Protein AF-A0A4P7JDX1-F1 (afdb_monomer)

Foldseek 3Di:
DFLQDWFDDPWKIWHQQDPVCLVVQLVQLQDQQQCVAPVGRDDNVCRVVVSVVSNVDDRAKHKIFIATPPPRDGFKIWIWHQDPVNQWIKIFMTGDPVCFPVCVRVRVVCRVVPVVCVVQDVDWDQPFPPPPDPVPDDDDPDDGRDRYMGITGRDDPDD

Sequence (159 aa):
MDFSKSLQTERLALSPVASRDLIFFVRLVGDARVRQFLGGPVPWLQRLRQFRTYRQGHPKIGIWVARTSGREDAVGLVVLSPHKDGEDYEISYQFRPKFWGKGLACEATARVVVPFVISFAPHYVFKGAAQIRDRSNPHRSTFPSFNRSLLVSVMPALQ

Structure (mmCIF, N/CA/C/O backbone):
data_AF-A0A4P7JDX1-F1
#
_entry.id   AF-A0A4P7JDX1-F1
#
loop_
_atom_site.group_PDB
_atom_site.id
_atom_site.type_symbol
_atom_site.label_atom_id
_atom_site.label_alt_id
_atom_site.label_comp_id
_atom_site.label_asym_id
_atom_site.label_entity_id
_atom_site.label_seq_id
_atom_site.pdbx_PDB_ins_code
_atom_site.Cartn_x
_atom_site.Cartn_y
_atom_site.Cartn_z
_atom_site.occupancy
_atom_site.B_iso_or_equiv
_atom_site.auth_seq_id
_atom_site.auth_comp_id
_atom_site.auth_asym_id
_atom_site.auth_atom_id
_atom_site.pdbx_PDB_model_num
ATOM 1 N N . MET A 1 1 ? 9.829 11.406 6.967 1.00 77.75 1 MET A N 1
ATOM 2 C CA . MET A 1 1 ? 8.924 10.278 7.297 1.00 77.75 1 MET A CA 1
ATOM 3 C C . MET A 1 1 ? 9.690 8.970 7.220 1.00 77.75 1 MET A C 1
ATOM 5 O O . MET A 1 1 ? 10.512 8.824 6.327 1.00 77.75 1 MET A O 1
ATOM 9 N N . ASP A 1 2 ? 9.421 8.034 8.128 1.00 87.19 2 ASP A N 1
ATOM 10 C CA . ASP A 1 2 ? 9.957 6.671 8.057 1.00 87.19 2 ASP A CA 1
ATOM 11 C C . ASP A 1 2 ? 8.934 5.750 7.370 1.00 87.19 2 ASP A C 1
ATOM 13 O O . ASP A 1 2 ? 7.860 5.487 7.917 1.00 87.19 2 ASP A O 1
ATOM 17 N N . PHE A 1 3 ? 9.255 5.291 6.158 1.00 90.00 3 PHE A N 1
ATOM 18 C CA . PHE A 1 3 ? 8.382 4.445 5.333 1.00 90.00 3 PHE A CA 1
ATOM 19 C C . PHE A 1 3 ? 8.244 3.003 5.843 1.00 90.00 3 PHE A C 1
ATOM 21 O O . PHE A 1 3 ? 7.356 2.278 5.393 1.00 90.00 3 PHE A O 1
ATOM 28 N N . SER A 1 4 ? 9.087 2.588 6.792 1.00 89.50 4 SER A N 1
ATOM 29 C CA . SER A 1 4 ? 9.037 1.261 7.413 1.00 89.50 4 SER A CA 1
ATOM 30 C C . SER A 1 4 ? 8.077 1.186 8.606 1.00 89.50 4 SER A C 1
ATOM 32 O O . SER A 1 4 ? 7.836 0.107 9.145 1.00 89.50 4 SER A O 1
ATOM 34 N N . LYS A 1 5 ? 7.484 2.314 9.022 1.00 92.69 5 LYS A N 1
ATOM 35 C CA . LYS A 1 5 ? 6.580 2.353 10.177 1.00 92.69 5 LYS A CA 1
ATOM 36 C C . LYS A 1 5 ? 5.146 1.988 9.818 1.00 92.69 5 LYS A C 1
ATOM 38 O O . LYS A 1 5 ? 4.619 2.360 8.769 1.00 92.69 5 LYS A O 1
ATOM 43 N N . SER A 1 6 ? 4.497 1.299 10.754 1.00 95.06 6 SER A N 1
ATOM 44 C CA . SER A 1 6 ? 3.052 1.081 10.729 1.00 95.06 6 SER A CA 1
ATOM 45 C C . SER A 1 6 ? 2.299 2.363 11.095 1.00 95.06 6 SER A C 1
ATOM 47 O O . SER A 1 6 ? 2.763 3.160 11.910 1.00 95.06 6 SER A O 1
ATOM 49 N N . LEU A 1 7 ? 1.116 2.541 10.514 1.00 95.38 7 LEU A N 1
ATOM 50 C CA . LEU A 1 7 ? 0.217 3.667 10.743 1.00 95.38 7 LEU A CA 1
ATOM 51 C C . LEU A 1 7 ? -1.152 3.138 11.176 1.00 95.38 7 LEU A C 1
ATOM 53 O O . LEU A 1 7 ? -1.573 2.062 10.758 1.00 95.38 7 LEU A O 1
ATOM 57 N N . GLN A 1 8 ? -1.852 3.907 12.000 1.00 95.81 8 GLN A N 1
ATOM 58 C CA . GLN A 1 8 ? -3.192 3.578 12.480 1.00 95.81 8 GLN A CA 1
ATOM 59 C C . GLN A 1 8 ? -4.161 4.698 12.112 1.00 95.81 8 GLN A C 1
ATOM 61 O O . GLN A 1 8 ? -3.782 5.877 12.092 1.00 95.81 8 GLN A O 1
ATOM 66 N N . THR A 1 9 ? -5.395 4.310 11.835 1.00 95.31 9 THR A N 1
ATOM 67 C CA . THR A 1 9 ? -6.561 5.180 11.687 1.00 95.31 9 THR A CA 1
ATOM 68 C C . THR A 1 9 ? -7.682 4.659 12.582 1.00 95.31 9 THR A C 1
ATOM 70 O O . THR A 1 9 ? -7.502 3.684 13.310 1.00 95.31 9 THR A O 1
ATOM 73 N N . GLU A 1 10 ? -8.850 5.291 12.524 1.00 94.69 10 GLU A N 1
ATOM 74 C CA . GLU A 1 10 ? -10.029 4.822 13.251 1.00 94.69 10 GLU A CA 1
ATOM 75 C C . GLU A 1 10 ? -10.401 3.380 12.867 1.00 94.69 10 GLU A C 1
ATOM 77 O O . GLU A 1 10 ? -10.665 2.546 13.733 1.00 94.69 10 GLU A O 1
ATOM 82 N N . ARG A 1 11 ? -10.382 3.052 11.566 1.00 95.56 11 ARG A N 1
ATOM 83 C CA . ARG A 1 11 ? -10.885 1.765 11.059 1.00 95.56 11 ARG A CA 1
ATOM 84 C C . ARG A 1 11 ? -9.804 0.851 10.490 1.00 95.56 11 ARG A C 1
ATOM 86 O O . ARG A 1 11 ? -10.114 -0.302 10.169 1.00 95.56 11 ARG A O 1
ATOM 93 N N . LEU A 1 12 ? -8.569 1.333 10.323 1.00 97.12 12 LEU A N 1
ATOM 94 C CA . LEU A 1 12 ? -7.501 0.605 9.641 1.00 97.12 12 LEU A CA 1
ATOM 95 C C . LEU A 1 12 ? -6.169 0.615 10.393 1.00 97.12 12 LEU A C 1
ATOM 97 O O . LEU A 1 12 ? -5.703 1.639 10.887 1.00 97.12 12 LEU A O 1
ATOM 101 N N . ALA A 1 13 ? -5.487 -0.523 10.310 1.00 96.81 13 ALA A N 1
ATOM 102 C CA . ALA A 1 13 ? -4.063 -0.658 10.572 1.00 96.81 13 ALA A CA 1
ATOM 103 C C . ALA A 1 13 ? -3.317 -0.810 9.238 1.00 96.81 13 ALA A C 1
ATOM 105 O O . ALA A 1 13 ? -3.553 -1.763 8.489 1.00 96.81 13 ALA A O 1
ATOM 106 N N . LEU A 1 14 ? -2.406 0.112 8.934 1.00 97.25 14 LEU A N 1
ATOM 107 C CA . LEU A 1 14 ? -1.514 0.057 7.780 1.00 97.25 14 LEU A CA 1
ATOM 108 C C . LEU A 1 14 ? -0.142 -0.418 8.256 1.00 97.25 14 LEU A C 1
ATOM 110 O O . LEU A 1 14 ? 0.464 0.202 9.122 1.00 97.25 14 LEU A O 1
ATOM 114 N N . SER A 1 15 ? 0.365 -1.509 7.696 1.00 96.50 15 SER A N 1
ATOM 115 C CA . SER A 1 15 ? 1.651 -2.095 8.106 1.00 96.50 15 SER A CA 1
ATOM 116 C C . SER A 1 15 ? 2.491 -2.458 6.886 1.00 96.50 15 SER A C 1
ATOM 118 O O . SER A 1 15 ? 1.900 -2.794 5.856 1.00 96.50 15 SER A O 1
ATOM 120 N N . PRO A 1 16 ? 3.833 -2.399 6.966 1.00 97.19 16 PRO A N 1
ATOM 121 C CA . PRO A 1 16 ? 4.697 -2.835 5.876 1.00 97.19 16 PRO A CA 1
ATOM 122 C C . PRO A 1 16 ? 4.363 -4.248 5.400 1.00 97.19 16 PRO A C 1
ATOM 124 O O . PRO A 1 16 ? 3.915 -5.095 6.179 1.00 97.19 16 PRO A O 1
ATOM 127 N N . VAL A 1 17 ? 4.599 -4.506 4.114 1.00 97.12 17 VAL A N 1
ATOM 128 C CA . VAL A 1 17 ? 4.381 -5.830 3.519 1.00 97.12 17 VAL A CA 1
ATOM 129 C C . VAL A 1 17 ? 5.247 -6.872 4.231 1.00 97.12 17 VAL A C 1
ATOM 131 O O . VAL A 1 17 ? 6.467 -6.742 4.297 1.00 97.12 17 VAL A O 1
ATOM 134 N N . ALA A 1 18 ? 4.626 -7.942 4.716 1.00 96.12 18 ALA A N 1
ATOM 135 C CA . ALA A 1 18 ? 5.283 -9.049 5.398 1.00 96.12 18 ALA A CA 1
ATOM 136 C C . ALA A 1 18 ? 5.028 -10.379 4.674 1.00 96.12 18 ALA A C 1
ATOM 138 O O . ALA A 1 18 ? 4.156 -10.492 3.817 1.00 96.12 18 ALA A O 1
ATOM 139 N N . SER A 1 19 ? 5.760 -11.439 5.037 1.00 97.00 19 SER A N 1
ATOM 140 C CA . SER A 1 19 ? 5.632 -12.765 4.400 1.00 97.00 19 SER A CA 1
ATOM 141 C C . SER A 1 19 ? 4.197 -13.317 4.416 1.00 97.00 19 SER A C 1
ATOM 143 O O . SER A 1 19 ? 3.775 -13.953 3.452 1.00 97.00 19 SER A O 1
ATOM 145 N N . ARG A 1 20 ? 3.425 -13.015 5.470 1.00 96.12 20 ARG A N 1
ATOM 146 C CA . ARG A 1 20 ? 2.009 -13.404 5.611 1.00 96.12 20 ARG A CA 1
ATOM 147 C C . ARG A 1 20 ? 1.084 -12.800 4.547 1.00 96.12 20 ARG A C 1
ATOM 149 O O . ARG A 1 20 ? -0.021 -13.292 4.346 1.00 96.12 20 ARG A O 1
ATOM 156 N N . ASP A 1 21 ? 1.528 -11.755 3.852 1.00 97.62 21 ASP A N 1
ATOM 157 C CA . ASP A 1 21 ? 0.724 -11.028 2.869 1.00 97.62 21 ASP A CA 1
ATOM 158 C C . ASP A 1 21 ? 0.743 -11.651 1.474 1.00 97.62 21 ASP A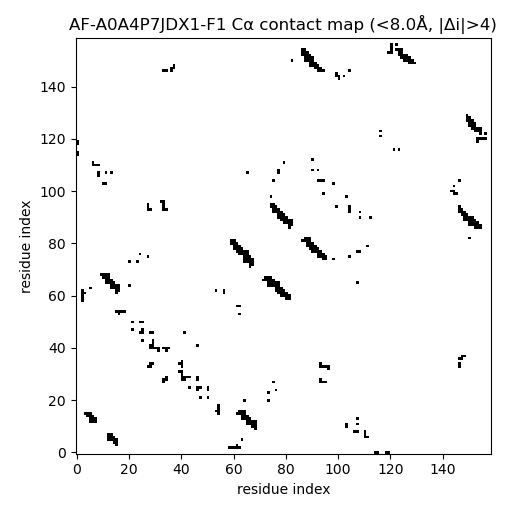 C 1
ATOM 160 O O . ASP A 1 21 ? 0.001 -11.198 0.605 1.00 97.62 21 ASP A O 1
ATOM 164 N N . LEU A 1 22 ? 1.547 -12.695 1.239 1.00 97.62 22 LEU A N 1
ATOM 165 C CA . LEU A 1 22 ? 1.763 -13.261 -0.096 1.00 97.62 22 LEU A CA 1
ATOM 166 C C . LEU A 1 22 ? 0.450 -13.614 -0.810 1.00 97.62 22 LEU A C 1
ATOM 168 O O . LEU A 1 22 ? 0.217 -13.189 -1.942 1.00 97.62 22 LEU A O 1
ATOM 172 N N . ILE A 1 23 ? -0.426 -14.370 -0.143 1.00 97.25 23 ILE A N 1
ATOM 173 C CA . ILE A 1 23 ? -1.689 -14.836 -0.735 1.00 97.25 23 ILE A CA 1
ATOM 174 C C . ILE A 1 23 ? -2.615 -13.652 -1.028 1.00 97.25 23 ILE A C 1
ATOM 176 O O . ILE A 1 23 ? -3.235 -13.590 -2.093 1.00 97.25 23 ILE A O 1
ATOM 180 N N . PHE A 1 24 ? -2.701 -12.702 -0.095 1.00 97.62 24 PHE A N 1
ATOM 181 C CA . PHE A 1 24 ? -3.484 -11.483 -0.269 1.00 97.62 24 PHE A CA 1
ATOM 182 C C . PHE A 1 24 ? -2.974 -10.669 -1.463 1.00 97.62 24 PHE A C 1
ATOM 184 O O . PHE A 1 24 ? -3.756 -10.330 -2.353 1.00 97.62 24 PHE A O 1
ATOM 191 N N . PHE A 1 25 ? -1.666 -10.424 -1.517 1.00 98.00 25 PHE A N 1
ATOM 192 C CA . PHE A 1 25 ? -1.015 -9.633 -2.551 1.00 98.00 25 PHE A CA 1
ATOM 193 C C . PHE A 1 25 ? -1.235 -10.233 -3.941 1.00 98.00 25 PHE A C 1
ATOM 195 O O . PHE A 1 25 ? -1.749 -9.553 -4.825 1.00 98.00 25 PHE A O 1
ATOM 202 N N . VAL A 1 26 ? -0.918 -11.521 -4.122 1.00 97.62 26 VAL A N 1
ATOM 203 C CA . VAL A 1 26 ? -1.036 -12.237 -5.407 1.00 97.62 26 VAL A CA 1
ATOM 204 C C . VAL A 1 26 ? -2.469 -12.214 -5.944 1.00 97.62 26 VAL A C 1
ATOM 206 O O . VAL A 1 26 ? -2.675 -12.132 -7.158 1.00 97.62 26 VAL A O 1
ATOM 209 N N . ARG A 1 27 ? -3.469 -12.281 -5.059 1.00 97.00 27 ARG A N 1
ATOM 210 C CA . ARG A 1 27 ? -4.880 -12.159 -5.446 1.00 97.00 27 ARG A CA 1
ATOM 211 C C . ARG A 1 27 ? -5.233 -10.723 -5.817 1.00 97.00 27 ARG A C 1
ATOM 213 O O . ARG A 1 27 ? -5.855 -10.510 -6.850 1.00 97.00 27 ARG A O 1
ATOM 220 N N . LEU A 1 28 ? -4.816 -9.752 -5.005 1.00 96.44 28 LEU A N 1
ATOM 221 C CA . LEU A 1 28 ? -5.140 -8.340 -5.198 1.00 96.44 28 LEU A CA 1
ATOM 222 C C . LEU A 1 28 ? -4.577 -7.798 -6.514 1.00 96.44 28 LEU A C 1
ATOM 224 O O . LEU A 1 28 ? -5.329 -7.256 -7.319 1.00 96.44 28 LEU A O 1
ATOM 228 N N . VAL A 1 29 ? -3.279 -7.994 -6.768 1.00 95.69 29 VAL A N 1
ATOM 229 C CA . VAL A 1 29 ? -2.642 -7.495 -7.999 1.00 95.69 29 VAL A CA 1
ATOM 230 C C . VAL A 1 29 ? -3.046 -8.297 -9.237 1.00 95.69 29 VAL A C 1
ATOM 232 O O . VAL A 1 29 ? -2.738 -7.913 -10.359 1.00 95.69 29 VAL A O 1
ATOM 235 N N . GLY A 1 30 ? -3.717 -9.430 -9.050 1.00 96.00 30 GLY A N 1
ATOM 236 C CA . GLY A 1 30 ? -4.225 -10.267 -10.124 1.00 96.00 30 GLY A CA 1
ATOM 237 C C . GLY A 1 30 ? -5.669 -10.008 -10.530 1.00 96.00 30 GLY A C 1
ATOM 238 O O . GLY A 1 30 ? -6.089 -10.534 -11.557 1.00 96.00 30 GLY A O 1
ATOM 239 N N . ASP A 1 31 ? -6.434 -9.262 -9.733 1.00 94.94 31 ASP A N 1
ATOM 240 C CA . ASP A 1 31 ? -7.856 -9.027 -9.987 1.00 94.94 31 ASP A CA 1
ATOM 241 C C . ASP A 1 31 ? -8.019 -7.904 -11.025 1.00 94.94 31 ASP A C 1
ATOM 243 O O . ASP A 1 31 ? -7.599 -6.761 -10.819 1.00 94.94 31 ASP A O 1
ATOM 247 N N . ALA A 1 32 ? -8.641 -8.237 -12.158 1.00 93.12 32 ALA A N 1
ATOM 248 C CA . ALA A 1 32 ? -8.855 -7.303 -13.259 1.00 93.12 32 ALA A CA 1
ATOM 249 C C . ALA A 1 32 ? -9.735 -6.107 -12.861 1.00 93.12 32 ALA A C 1
ATOM 251 O O . ALA A 1 32 ? -9.492 -4.997 -13.327 1.00 93.12 32 ALA A O 1
ATOM 252 N N . ARG A 1 33 ? -10.703 -6.288 -11.951 1.00 89.44 33 ARG A N 1
ATOM 253 C CA . ARG A 1 33 ? -11.555 -5.194 -11.451 1.00 89.44 33 ARG A CA 1
ATOM 254 C C . ARG A 1 33 ? -10.753 -4.249 -10.566 1.00 89.44 33 ARG A C 1
ATOM 256 O O . ARG A 1 33 ? -10.932 -3.036 -10.637 1.00 89.44 33 ARG A O 1
ATOM 263 N N . VAL A 1 34 ? -9.853 -4.799 -9.748 1.00 88.81 34 VAL A N 1
ATOM 264 C CA . VAL A 1 34 ? -8.943 -4.012 -8.902 1.00 88.81 34 VAL A CA 1
ATOM 265 C C . VAL A 1 34 ? -7.983 -3.209 -9.779 1.00 88.81 34 VAL A C 1
ATOM 267 O O . VAL A 1 34 ? -7.777 -2.024 -9.532 1.00 88.81 34 VAL A O 1
ATOM 270 N N . ARG A 1 35 ? -7.431 -3.800 -10.840 1.00 89.81 35 ARG A N 1
ATOM 271 C CA . ARG A 1 35 ? -6.401 -3.146 -11.662 1.00 89.81 35 ARG A CA 1
ATOM 272 C C . ARG A 1 35 ? -6.884 -2.520 -12.970 1.00 89.81 35 ARG A C 1
ATOM 274 O O . ARG A 1 35 ? -6.048 -2.118 -13.777 1.00 89.81 35 ARG A O 1
ATOM 281 N N . GLN A 1 36 ? -8.193 -2.360 -13.161 1.00 84.50 36 GLN A N 1
ATOM 282 C CA . GLN A 1 36 ? -8.762 -1.758 -14.376 1.00 84.50 36 GLN A CA 1
ATOM 283 C C . GLN A 1 36 ? -8.203 -0.350 -14.676 1.00 84.50 36 GLN A C 1
ATOM 285 O O . GLN A 1 36 ? -8.045 0.009 -15.836 1.00 84.50 36 GLN A O 1
ATOM 290 N N . PHE A 1 37 ? -7.825 0.413 -13.640 1.00 78.31 37 PHE A N 1
ATOM 291 C CA . PHE A 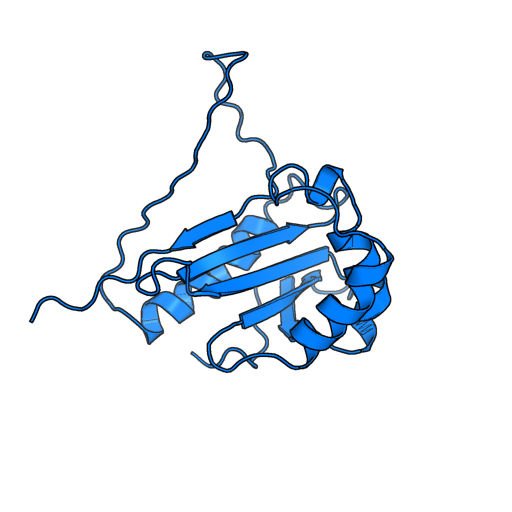1 37 ? -7.217 1.748 -13.762 1.00 78.31 37 PHE A CA 1
ATOM 292 C C . PHE A 1 37 ? -5.706 1.765 -13.470 1.00 78.31 37 PHE A C 1
ATOM 294 O O . PHE A 1 37 ? -5.116 2.833 -13.361 1.00 78.31 37 PHE A O 1
ATOM 301 N N . LEU A 1 38 ? -5.074 0.595 -13.318 1.00 81.88 38 LEU A N 1
ATOM 302 C CA . LEU A 1 38 ? -3.662 0.438 -12.932 1.00 81.88 38 LEU A CA 1
ATOM 303 C C . LEU A 1 38 ? -2.866 -0.349 -13.987 1.00 81.88 38 LEU A C 1
ATOM 305 O O . LEU A 1 38 ? -1.970 -1.129 -13.654 1.00 81.88 38 LEU A O 1
ATOM 309 N N . GLY A 1 39 ? -3.233 -0.194 -15.262 1.00 82.12 39 GLY A N 1
ATOM 310 C CA . GLY A 1 39 ? -2.588 -0.889 -16.381 1.00 82.12 39 GLY A CA 1
ATOM 311 C C . GLY A 1 39 ? -2.942 -2.376 -16.498 1.00 82.12 39 GLY A C 1
ATOM 312 O O . GLY A 1 39 ? -2.226 -3.115 -17.163 1.00 82.12 39 GLY A O 1
ATOM 313 N N . GLY A 1 40 ? -4.028 -2.823 -15.857 1.00 88.69 40 GLY A N 1
ATOM 314 C CA . GLY A 1 40 ? -4.509 -4.203 -15.932 1.00 88.69 40 GLY A CA 1
ATOM 315 C C . GLY A 1 40 ? -3.888 -5.154 -14.896 1.00 88.69 40 GLY A C 1
ATOM 316 O O . GLY A 1 40 ? -2.992 -4.771 -14.134 1.00 88.69 40 GLY A O 1
ATOM 317 N N . PRO A 1 41 ? -4.405 -6.395 -14.802 1.00 93.81 41 PRO A N 1
ATOM 318 C CA . PRO A 1 41 ? -3.947 -7.390 -13.836 1.00 93.81 41 PRO A CA 1
ATOM 319 C C . PRO A 1 41 ? -2.487 -7.790 -14.078 1.00 93.81 41 PRO A C 1
ATOM 321 O O . PRO A 1 41 ? -2.072 -8.024 -15.210 1.00 93.81 41 PRO A O 1
ATOM 324 N N . VAL A 1 42 ? -1.711 -7.938 -13.003 1.00 95.50 42 VAL A N 1
ATOM 325 C CA . VAL A 1 42 ? -0.321 -8.402 -13.092 1.00 95.50 42 VAL A CA 1
ATOM 326 C C . VAL A 1 42 ? -0.308 -9.874 -13.534 1.00 95.50 42 VAL A C 1
ATOM 328 O O . VAL A 1 42 ? -1.012 -10.6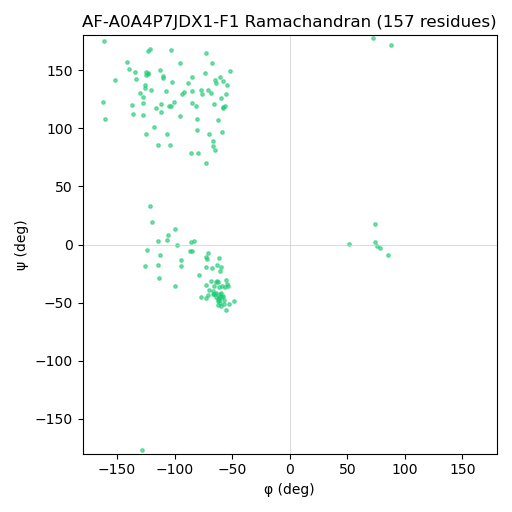96 -12.922 1.00 95.50 42 VAL A O 1
ATOM 331 N N . PRO A 1 43 ? 0.488 -10.254 -14.553 1.00 96.75 43 PRO A N 1
ATOM 332 C CA . PRO A 1 43 ? 0.596 -11.641 -15.003 1.00 96.75 43 PRO A CA 1
ATOM 333 C C . PRO A 1 43 ? 1.045 -12.576 -13.878 1.00 96.75 43 PRO A C 1
ATOM 335 O O . PRO A 1 43 ? 1.928 -12.220 -13.100 1.00 96.75 43 PRO A O 1
ATOM 338 N N . TRP A 1 44 ? 0.473 -13.784 -13.805 1.00 93.88 44 TRP A N 1
ATOM 339 C CA . TRP A 1 44 ? 0.719 -14.749 -12.719 1.00 93.88 44 TRP A CA 1
ATOM 340 C C . TRP A 1 44 ? 2.210 -14.955 -12.412 1.00 93.88 44 TRP A C 1
ATOM 342 O O . TRP A 1 44 ? 2.627 -14.815 -11.262 1.00 93.88 44 TRP A O 1
ATOM 352 N N . LEU A 1 45 ? 3.017 -15.176 -13.455 1.00 94.12 45 LEU A N 1
ATOM 353 C CA . LEU A 1 45 ? 4.462 -15.414 -13.358 1.00 94.12 45 LEU A CA 1
ATOM 354 C C . LEU A 1 45 ? 5.241 -14.242 -12.730 1.00 94.12 45 LEU A C 1
ATOM 356 O O . LEU A 1 45 ? 6.324 -14.441 -12.187 1.00 94.12 45 LEU A O 1
ATOM 360 N N . GLN A 1 46 ? 4.698 -13.022 -12.766 1.00 96.94 46 GLN A N 1
ATOM 361 C CA . GLN A 1 46 ? 5.363 -11.821 -12.252 1.00 96.94 46 GLN A CA 1
ATOM 362 C C . GLN A 1 46 ? 4.978 -11.488 -10.803 1.00 96.94 46 GLN A C 1
ATOM 364 O O . GLN A 1 46 ? 5.710 -10.763 -10.124 1.00 96.94 46 GLN A O 1
ATOM 369 N N . ARG A 1 47 ? 3.865 -12.028 -10.288 1.00 96.75 47 ARG A N 1
ATOM 370 C CA . ARG A 1 47 ? 3.300 -11.617 -8.988 1.00 96.75 47 ARG A CA 1
ATOM 371 C C . ARG A 1 47 ? 4.220 -11.934 -7.815 1.00 96.75 47 ARG A C 1
ATOM 373 O O . ARG A 1 47 ? 4.389 -11.101 -6.931 1.00 96.75 47 ARG A O 1
ATOM 380 N N . LEU A 1 48 ? 4.843 -13.115 -7.816 1.00 96.94 48 LEU A N 1
ATOM 381 C CA . LEU A 1 48 ? 5.759 -13.515 -6.744 1.00 96.94 48 LEU A CA 1
ATOM 382 C C . LEU A 1 48 ? 7.025 -12.649 -6.731 1.00 96.94 48 LEU A C 1
ATOM 384 O O . LEU A 1 48 ? 7.491 -12.255 -5.663 1.00 96.94 48 LEU A O 1
ATOM 388 N N . ARG A 1 49 ? 7.563 -12.322 -7.912 1.00 97.06 49 ARG A N 1
ATOM 389 C CA . ARG A 1 49 ? 8.710 -11.414 -8.041 1.00 97.06 49 ARG A CA 1
ATOM 390 C C . ARG A 1 49 ? 8.356 -10.030 -7.507 1.00 97.06 49 ARG A C 1
ATOM 392 O O . ARG A 1 49 ? 9.085 -9.508 -6.672 1.00 97.06 49 ARG A O 1
ATOM 399 N N . GLN A 1 50 ? 7.214 -9.485 -7.923 1.00 96.12 50 GLN A N 1
ATOM 400 C CA . GLN A 1 50 ? 6.745 -8.183 -7.457 1.00 96.12 50 GLN A CA 1
ATOM 401 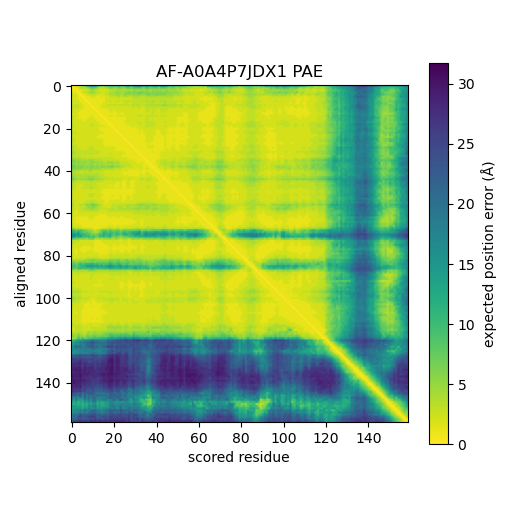C C . GLN A 1 50 ? 6.535 -8.161 -5.937 1.00 96.12 50 GLN A C 1
ATOM 403 O O . GLN A 1 50 ? 6.972 -7.222 -5.278 1.00 96.12 50 GLN A O 1
ATOM 408 N N . PHE A 1 51 ? 5.951 -9.219 -5.365 1.00 97.94 51 PHE A N 1
ATOM 409 C CA . PHE A 1 51 ? 5.804 -9.358 -3.917 1.00 97.94 51 PHE A CA 1
ATOM 410 C C . PHE A 1 51 ? 7.155 -9.335 -3.191 1.00 97.94 51 PHE A C 1
ATOM 412 O O . PHE A 1 51 ? 7.304 -8.631 -2.195 1.00 97.94 51 PHE A O 1
ATOM 419 N N . ARG A 1 52 ? 8.159 -10.070 -3.694 1.00 97.50 52 ARG A N 1
ATOM 420 C CA . ARG A 1 52 ? 9.510 -10.074 -3.108 1.00 97.50 52 ARG A CA 1
ATOM 421 C C . ARG A 1 52 ? 10.132 -8.680 -3.128 1.00 97.50 52 ARG A C 1
ATOM 423 O O . ARG A 1 52 ? 10.660 -8.269 -2.100 1.00 97.50 52 ARG A O 1
ATOM 430 N N . THR A 1 53 ? 10.011 -7.952 -4.238 1.00 96.56 53 THR A N 1
ATOM 431 C CA . THR A 1 53 ? 10.474 -6.558 -4.345 1.00 96.56 53 THR A CA 1
ATOM 432 C C . THR A 1 53 ? 9.752 -5.651 -3.350 1.00 96.56 53 THR A C 1
ATOM 434 O O . THR A 1 53 ? 10.392 -4.879 -2.646 1.00 96.56 53 THR A O 1
ATOM 437 N N . TYR A 1 54 ? 8.429 -5.776 -3.227 1.00 96.19 54 TYR A N 1
ATOM 438 C CA . TYR A 1 54 ? 7.643 -4.949 -2.307 1.00 96.19 54 TYR A CA 1
ATOM 439 C C . TYR A 1 54 ? 7.986 -5.239 -0.839 1.00 96.19 54 TYR A C 1
ATOM 441 O O . TYR A 1 54 ? 8.029 -4.321 -0.028 1.00 96.19 54 TYR A O 1
ATOM 449 N N . ARG A 1 55 ? 8.274 -6.502 -0.503 1.00 96.31 55 ARG A N 1
ATOM 450 C CA . ARG A 1 55 ? 8.700 -6.915 0.842 1.00 96.31 55 ARG A CA 1
ATOM 451 C C . ARG A 1 55 ? 10.130 -6.480 1.173 1.00 96.31 55 ARG A C 1
ATOM 453 O O . ARG A 1 55 ? 10.415 -6.202 2.328 1.00 96.31 55 ARG A O 1
ATOM 460 N N . GLN A 1 56 ? 11.031 -6.460 0.189 1.00 94.94 56 GLN A N 1
ATOM 461 C CA . GLN A 1 56 ? 12.390 -5.932 0.376 1.00 94.94 56 GLN A CA 1
ATOM 462 C C . GLN A 1 56 ? 12.369 -4.435 0.711 1.00 94.94 56 GLN A C 1
ATOM 464 O O . GLN A 1 56 ? 13.214 -3.973 1.470 1.00 94.94 56 GLN A O 1
ATOM 469 N N . GLY A 1 57 ? 11.373 -3.709 0.195 1.00 91.25 57 GLY A N 1
ATOM 470 C CA . GLY A 1 57 ? 11.203 -2.283 0.441 1.00 91.25 57 GLY A CA 1
ATOM 471 C C . GLY A 1 57 ? 12.237 -1.428 -0.292 1.00 91.25 57 GLY A C 1
ATOM 472 O O . GLY A 1 57 ? 13.115 -1.924 -0.997 1.00 91.25 57 GLY A O 1
ATOM 473 N N . HIS A 1 58 ? 12.105 -0.111 -0.151 1.00 92.00 58 HIS A N 1
ATOM 474 C CA . HIS A 1 58 ? 13.059 0.859 -0.679 1.00 92.00 58 HIS A CA 1
ATOM 475 C C . HIS A 1 58 ? 13.027 2.128 0.190 1.00 92.00 58 HIS A C 1
ATOM 477 O O . HIS A 1 58 ? 11.935 2.555 0.565 1.00 92.00 58 HIS A O 1
ATOM 483 N N . PRO A 1 59 ? 14.164 2.792 0.478 1.00 88.81 59 PRO A N 1
ATOM 484 C CA . PRO A 1 59 ? 14.207 3.936 1.401 1.00 88.81 59 PRO A CA 1
ATOM 485 C C . PRO A 1 59 ? 13.341 5.140 1.006 1.00 88.81 59 PRO A C 1
ATOM 487 O O . PRO A 1 59 ? 13.042 5.979 1.844 1.00 88.81 59 PRO A O 1
ATOM 490 N N . LYS A 1 60 ? 12.956 5.239 -0.272 1.00 89.94 60 LYS A N 1
ATOM 491 C CA . LYS A 1 60 ? 12.091 6.304 -0.810 1.00 89.94 60 LYS A CA 1
ATOM 492 C C . LYS A 1 60 ? 10.667 5.840 -1.139 1.00 89.94 60 LYS A C 1
ATOM 494 O O . LYS A 1 60 ? 9.921 6.597 -1.742 1.00 89.94 60 LYS A O 1
ATOM 499 N N . ILE A 1 61 ? 10.309 4.587 -0.850 1.00 92.44 61 ILE A N 1
ATOM 500 C CA . ILE A 1 61 ? 9.000 4.030 -1.216 1.00 92.44 61 ILE A CA 1
ATOM 501 C C . ILE A 1 61 ? 8.342 3.438 0.024 1.00 92.44 61 ILE A C 1
ATOM 503 O O . ILE A 1 61 ? 8.869 2.515 0.644 1.00 92.44 61 ILE A O 1
ATOM 507 N N . GLY A 1 62 ? 7.155 3.937 0.342 1.00 95.31 62 GLY A N 1
ATOM 508 C CA . GLY A 1 62 ? 6.290 3.363 1.359 1.00 95.31 62 GLY A CA 1
ATOM 509 C C . GLY A 1 62 ? 5.301 2.381 0.755 1.00 95.31 62 GLY A C 1
ATOM 510 O O . GLY A 1 62 ? 4.629 2.700 -0.222 1.00 95.31 62 GLY A O 1
ATOM 511 N N . ILE A 1 63 ? 5.213 1.180 1.327 1.00 97.06 63 ILE A N 1
ATOM 512 C CA . ILE A 1 63 ? 4.321 0.117 0.856 1.00 97.06 63 ILE A CA 1
ATOM 513 C C . ILE A 1 63 ? 3.640 -0.510 2.062 1.00 97.06 63 ILE A C 1
ATOM 515 O O . ILE A 1 63 ? 4.285 -1.195 2.855 1.00 97.06 63 ILE A O 1
ATOM 519 N N . TRP A 1 64 ? 2.329 -0.320 2.178 1.00 98.00 64 TRP A N 1
ATOM 520 C CA . TRP A 1 64 ? 1.565 -0.792 3.326 1.00 98.00 64 TRP A CA 1
ATOM 521 C C . TRP A 1 64 ? 0.392 -1.666 2.921 1.00 98.00 64 TRP A C 1
ATOM 523 O O . TRP A 1 64 ? -0.405 -1.308 2.054 1.00 98.00 64 TRP A O 1
ATOM 533 N N . VAL A 1 65 ? 0.231 -2.782 3.621 1.00 98.19 65 VAL A N 1
ATOM 534 C CA . VAL A 1 65 ? -1.009 -3.553 3.633 1.00 98.19 65 VAL A CA 1
ATOM 535 C C . VAL A 1 65 ? -1.941 -2.953 4.678 1.00 98.19 65 VAL A C 1
ATOM 537 O O . VAL A 1 65 ? -1.601 -2.881 5.862 1.00 98.19 65 VAL A O 1
ATOM 540 N N . ALA A 1 66 ? -3.124 -2.542 4.232 1.00 97.88 66 ALA A N 1
ATOM 541 C CA . ALA A 1 66 ? -4.210 -2.082 5.083 1.00 97.88 66 ALA A CA 1
ATOM 542 C C . ALA A 1 66 ? -5.026 -3.280 5.579 1.00 97.88 66 ALA A C 1
ATOM 544 O O . ALA A 1 66 ? -5.431 -4.138 4.786 1.00 97.88 66 ALA A O 1
ATOM 545 N N . ARG A 1 67 ? -5.305 -3.314 6.881 1.00 97.50 67 ARG A N 1
ATOM 546 C CA . ARG A 1 67 ? -6.182 -4.282 7.549 1.00 97.50 67 ARG A CA 1
ATOM 547 C C . ARG A 1 67 ? -7.273 -3.557 8.316 1.00 97.50 67 ARG A C 1
ATOM 549 O O . ARG A 1 67 ? -7.009 -2.492 8.857 1.00 97.50 67 ARG A O 1
ATOM 556 N N . THR A 1 68 ? -8.470 -4.131 8.399 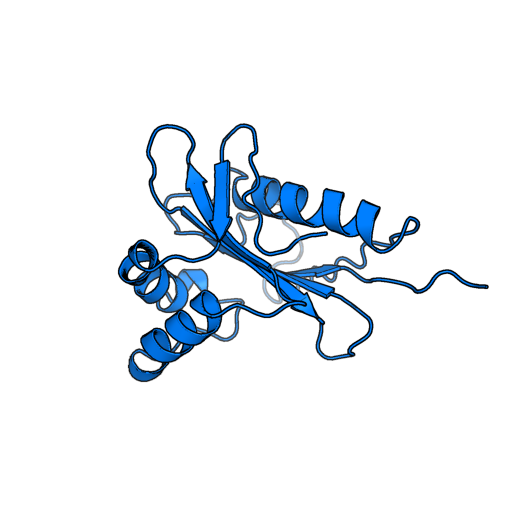1.00 94.75 68 THR A N 1
ATOM 557 C CA . THR A 1 68 ? -9.526 -3.590 9.273 1.00 94.75 68 THR A CA 1
ATOM 558 C C . THR A 1 68 ? -9.184 -3.816 10.739 1.00 94.75 68 THR A C 1
ATOM 560 O O . THR A 1 68 ? -8.855 -4.947 11.119 1.00 94.75 68 THR A O 1
ATOM 563 N N . SER A 1 69 ? -9.333 -2.780 11.560 1.00 84.25 69 SER A N 1
ATOM 564 C CA . SER A 1 69 ? -9.200 -2.874 13.014 1.00 84.25 69 SER A CA 1
ATOM 565 C C . SER A 1 69 ? -10.159 -3.941 13.568 1.00 84.25 69 SER A C 1
ATOM 567 O O . SER A 1 69 ? -11.333 -3.987 13.202 1.00 84.25 69 SER A O 1
ATOM 569 N N . GLY A 1 70 ? -9.646 -4.860 14.391 1.00 74.25 70 GLY A N 1
ATOM 570 C CA . GLY A 1 70 ? -10.434 -5.896 15.077 1.00 74.25 70 GLY A CA 1
ATOM 571 C C . GLY A 1 70 ? -10.729 -7.191 14.305 1.00 74.25 70 GLY A C 1
ATOM 572 O O . GLY A 1 70 ? -11.222 -8.136 14.912 1.00 74.25 70 GLY A O 1
ATOM 573 N N . ARG A 1 71 ? -10.433 -7.287 12.999 1.00 72.19 71 ARG A N 1
ATOM 574 C CA . ARG A 1 71 ? -10.628 -8.539 12.222 1.00 72.19 71 ARG A CA 1
ATOM 575 C C . ARG A 1 71 ? -9.375 -9.066 11.520 1.00 72.19 71 ARG A C 1
ATOM 577 O O . ARG A 1 71 ? -9.454 -10.106 10.885 1.00 72.19 71 ARG A O 1
ATOM 584 N N . GLU A 1 72 ? -8.260 -8.331 11.572 1.00 77.81 72 GLU A N 1
ATOM 585 C CA . GLU A 1 72 ? -6.969 -8.604 10.896 1.00 77.81 72 GLU A CA 1
ATOM 586 C C . GLU A 1 72 ? -7.011 -8.890 9.376 1.00 77.81 72 GLU A C 1
ATOM 588 O O . GLU A 1 72 ? -5.968 -9.062 8.738 1.00 77.81 72 GLU A O 1
ATOM 593 N N . ASP A 1 73 ? -8.195 -8.867 8.766 1.00 86.94 73 ASP A N 1
ATOM 594 C CA . ASP A 1 73 ? -8.432 -9.072 7.344 1.00 86.94 73 ASP A CA 1
ATOM 595 C C . ASP A 1 73 ? -7.650 -8.041 6.522 1.00 86.94 73 ASP A C 1
ATOM 597 O O . ASP A 1 73 ? -7.910 -6.841 6.606 1.00 86.94 73 ASP A O 1
ATOM 601 N N . ALA A 1 74 ? -6.724 -8.500 5.676 1.00 96.25 74 ALA A N 1
ATOM 602 C CA . ALA A 1 74 ? -6.085 -7.640 4.686 1.00 96.25 74 ALA A CA 1
ATOM 603 C C . ALA A 1 74 ? -7.125 -7.179 3.651 1.00 96.25 74 ALA A C 1
ATOM 605 O O . ALA A 1 74 ? -7.789 -7.982 2.972 1.00 96.25 74 ALA A O 1
ATOM 606 N N . VAL A 1 75 ? -7.282 -5.861 3.553 1.00 96.06 75 VAL A N 1
ATOM 607 C CA . VAL A 1 75 ? -8.335 -5.209 2.769 1.00 96.06 75 VAL A CA 1
ATOM 608 C C . VAL A 1 75 ? -7.794 -4.434 1.581 1.00 96.06 75 VAL A C 1
ATOM 610 O O . VAL A 1 75 ? -8.483 -4.351 0.560 1.00 96.06 75 VAL A O 1
ATOM 613 N N . GLY A 1 76 ? -6.567 -3.921 1.680 1.00 96.25 76 GLY A N 1
ATOM 614 C CA . GLY A 1 76 ? -5.963 -3.119 0.627 1.00 96.25 76 GLY A CA 1
ATOM 615 C C . GLY A 1 76 ? -4.446 -3.000 0.713 1.00 96.25 76 GLY A C 1
ATOM 616 O O . GLY A 1 76 ? -3.814 -3.490 1.646 1.00 96.25 76 GLY A O 1
ATOM 617 N N . LEU A 1 77 ? -3.880 -2.364 -0.299 1.00 97.19 77 LEU A N 1
ATOM 618 C CA . LEU A 1 77 ? -2.470 -2.053 -0.467 1.00 97.19 77 LEU A CA 1
ATOM 619 C C . LEU A 1 77 ? -2.369 -0.569 -0.813 1.00 97.19 77 LEU A C 1
ATOM 621 O O . LEU A 1 77 ? -3.076 -0.113 -1.709 1.00 97.19 77 LEU A O 1
ATOM 625 N N . VAL A 1 78 ? -1.504 0.161 -0.122 1.00 96.31 78 VAL A N 1
ATOM 626 C CA . VAL A 1 78 ? -1.201 1.572 -0.386 1.00 96.31 78 VAL A CA 1
ATOM 627 C C . VAL A 1 78 ? 0.284 1.685 -0.687 1.00 96.31 78 VAL A C 1
ATOM 629 O O . VAL A 1 78 ? 1.102 1.112 0.033 1.00 96.31 78 VAL A O 1
ATOM 632 N N . VAL A 1 79 ? 0.629 2.398 -1.753 1.00 94.31 79 VAL A N 1
ATOM 633 C CA . VAL A 1 79 ? 2.008 2.614 -2.194 1.00 94.31 79 VAL A CA 1
ATOM 634 C C . VAL A 1 79 ? 2.223 4.106 -2.371 1.00 94.31 79 VAL A C 1
ATOM 636 O O . VAL A 1 79 ? 1.462 4.737 -3.093 1.00 94.31 79 VAL A O 1
ATOM 639 N N . LEU A 1 80 ? 3.251 4.654 -1.737 1.00 92.62 80 LEU A N 1
ATOM 640 C CA . LEU A 1 80 ? 3.727 6.016 -1.945 1.00 92.62 80 LEU A CA 1
ATOM 641 C C . LEU A 1 80 ? 5.143 5.934 -2.517 1.00 92.62 80 LEU A C 1
ATOM 643 O O . LEU A 1 80 ? 6.034 5.397 -1.858 1.00 92.62 80 LEU A O 1
ATOM 647 N N . SER A 1 81 ? 5.347 6.424 -3.733 1.00 89.62 81 SER A N 1
ATOM 648 C CA . SER A 1 81 ? 6.616 6.309 -4.464 1.00 89.62 81 SER A CA 1
ATOM 649 C C . SER A 1 81 ? 6.924 7.583 -5.241 1.00 89.62 81 SER A C 1
ATOM 651 O O . SER A 1 81 ? 5.981 8.280 -5.597 1.00 89.62 81 SER A O 1
ATOM 653 N N . PRO A 1 82 ? 8.192 7.870 -5.580 1.00 87.88 82 PRO A N 1
ATOM 654 C CA . PRO A 1 82 ? 8.511 8.945 -6.512 1.00 87.88 82 PRO A CA 1
ATOM 655 C C . PRO A 1 82 ? 7.752 8.762 -7.831 1.00 87.88 82 PRO A C 1
ATOM 657 O O . PRO A 1 82 ? 7.651 7.641 -8.343 1.00 87.88 82 PRO A O 1
ATOM 660 N N . HIS A 1 83 ? 7.209 9.852 -8.358 1.00 84.25 83 HIS A N 1
ATOM 661 C CA . HIS A 1 83 ? 6.638 9.894 -9.693 1.00 84.25 83 HIS A CA 1
ATOM 662 C C . HIS A 1 83 ? 7.762 9.852 -10.745 1.00 84.25 83 HIS A C 1
ATOM 664 O O . HIS A 1 83 ? 8.947 9.998 -10.439 1.00 84.25 83 HIS A O 1
ATOM 670 N N . LYS A 1 84 ? 7.405 9.579 -12.003 1.00 77.81 84 LYS A N 1
ATOM 671 C CA . LYS A 1 84 ? 8.374 9.357 -13.090 1.00 77.81 84 LYS A CA 1
ATOM 672 C C . LYS A 1 84 ? 9.179 10.601 -13.473 1.00 77.81 84 LYS A C 1
ATOM 674 O O . LYS A 1 84 ? 10.223 10.447 -14.095 1.00 77.81 84 LYS A O 1
ATOM 679 N N . ASP A 1 85 ? 8.689 11.790 -13.137 1.00 75.31 85 ASP A N 1
ATOM 680 C CA . ASP A 1 85 ? 9.418 13.053 -13.316 1.00 75.31 85 ASP A CA 1
ATOM 681 C C . ASP A 1 85 ? 10.565 13.225 -12.309 1.00 75.31 85 ASP A C 1
ATOM 683 O O . ASP A 1 85 ? 11.486 13.991 -12.568 1.00 75.31 85 ASP A O 1
ATOM 687 N N . GLY A 1 86 ? 10.547 12.483 -11.198 1.00 72.44 86 GLY A N 1
ATOM 688 C CA . GLY A 1 86 ? 11.549 12.564 -10.138 1.00 7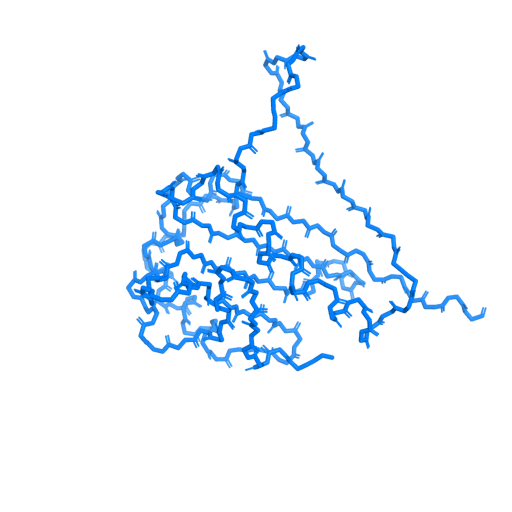2.44 86 GLY A CA 1
ATOM 689 C C . GLY A 1 86 ? 11.383 13.756 -9.192 1.00 72.44 86 GLY A C 1
ATOM 690 O O . GLY A 1 86 ? 12.132 13.834 -8.217 1.00 72.44 86 GLY A O 1
ATOM 691 N N . GLU A 1 87 ? 10.412 14.634 -9.440 1.00 74.25 87 GLU A N 1
ATOM 692 C CA . GLU A 1 87 ? 10.130 15.818 -8.618 1.00 74.25 87 GLU A CA 1
ATOM 693 C C . GLU A 1 87 ? 8.959 15.565 -7.664 1.00 74.25 87 GLU A C 1
ATOM 695 O O . GLU A 1 87 ? 8.993 15.977 -6.504 1.00 74.25 87 GLU A O 1
ATOM 700 N N . ASP A 1 88 ? 7.965 14.801 -8.116 1.00 78.81 88 ASP A N 1
ATOM 701 C CA . ASP A 1 88 ? 6.741 14.550 -7.369 1.00 78.81 88 ASP A CA 1
ATOM 702 C C . ASP A 1 88 ? 6.718 13.159 -6.722 1.00 78.81 88 ASP A C 1
ATOM 704 O O . ASP A 1 88 ? 7.514 12.267 -7.031 1.00 78.81 88 ASP A O 1
ATOM 708 N N . TYR A 1 89 ? 5.765 12.943 -5.815 1.00 85.44 89 TYR A N 1
ATOM 709 C CA . TYR A 1 89 ? 5.419 11.613 -5.319 1.00 85.44 89 TYR A CA 1
ATOM 710 C C . TYR A 1 89 ? 4.035 11.202 -5.828 1.00 85.44 89 TYR A C 1
ATOM 712 O O . TYR A 1 89 ? 3.097 11.985 -5.900 1.00 85.44 89 TYR A O 1
ATOM 720 N N . GLU A 1 90 ? 3.861 9.931 -6.148 1.00 84.25 90 GLU A N 1
ATOM 721 C CA . GLU A 1 90 ? 2.574 9.336 -6.482 1.00 84.25 90 GLU A CA 1
ATOM 722 C C . GLU A 1 90 ? 2.115 8.439 -5.332 1.00 84.25 90 GLU A C 1
ATOM 724 O O . GLU A 1 90 ? 2.871 7.590 -4.848 1.00 84.25 90 GLU A O 1
ATOM 729 N N . ILE A 1 91 ? 0.856 8.593 -4.917 1.00 88.81 91 ILE A N 1
ATOM 730 C CA . ILE A 1 91 ? 0.185 7.641 -4.038 1.00 88.81 91 ILE A CA 1
ATOM 731 C C . ILE A 1 91 ? -0.780 6.775 -4.847 1.00 88.81 91 ILE A C 1
ATOM 733 O O . ILE A 1 91 ? -1.742 7.251 -5.440 1.00 88.81 91 ILE A O 1
ATOM 737 N N . SER A 1 92 ? -0.566 5.467 -4.849 1.00 89.19 92 SER A N 1
ATOM 738 C CA . SER A 1 92 ? -1.488 4.498 -5.438 1.00 89.19 92 SER A CA 1
ATOM 739 C C . SER A 1 92 ? -2.122 3.623 -4.367 1.00 89.19 92 SER A C 1
ATOM 741 O O . SER A 1 92 ? -1.526 3.352 -3.322 1.00 89.19 92 SER A O 1
ATOM 743 N N . TYR A 1 93 ? -3.348 3.168 -4.615 1.00 93.50 93 TYR A N 1
ATOM 744 C CA . TYR A 1 93 ? -4.017 2.232 -3.725 1.00 93.50 93 TYR A CA 1
ATOM 745 C C . TYR A 1 93 ? -4.795 1.160 -4.483 1.00 93.50 93 TYR A C 1
ATOM 747 O O . TYR A 1 93 ? -5.259 1.345 -5.607 1.00 93.50 93 TYR A O 1
ATOM 755 N N . GLN A 1 94 ? -4.908 -0.002 -3.846 1.00 94.31 94 GLN A N 1
ATOM 756 C CA . GLN A 1 94 ? -5.629 -1.166 -4.338 1.00 94.31 94 GLN A CA 1
ATOM 757 C C . GLN A 1 94 ? -6.442 -1.774 -3.199 1.00 94.31 94 GLN A C 1
ATOM 759 O O . GLN A 1 94 ? -5.856 -2.201 -2.215 1.00 94.31 94 GLN A O 1
ATOM 764 N N . PHE A 1 95 ? -7.767 -1.860 -3.312 1.00 94.38 95 PHE A N 1
ATOM 765 C CA . PHE A 1 95 ? -8.627 -2.480 -2.292 1.00 94.38 95 PHE A CA 1
ATOM 766 C C . PHE A 1 95 ? -9.463 -3.616 -2.872 1.00 94.38 95 PHE A C 1
ATOM 768 O O . PHE A 1 95 ? -9.879 -3.566 -4.030 1.00 94.38 95 PHE A O 1
ATOM 775 N N . ARG A 1 96 ? -9.750 -4.642 -2.062 1.00 93.81 96 ARG A N 1
ATOM 776 C CA . ARG A 1 96 ? -10.610 -5.754 -2.495 1.00 93.81 96 ARG A CA 1
ATOM 777 C C . ARG A 1 96 ? -12.040 -5.252 -2.756 1.00 93.81 96 ARG A C 1
ATOM 779 O O . ARG A 1 96 ? -12.559 -4.508 -1.921 1.00 93.81 96 ARG A O 1
ATOM 786 N N . PRO A 1 97 ? -12.732 -5.752 -3.800 1.00 90.44 97 PRO A N 1
ATOM 787 C CA . PRO A 1 97 ? -14.076 -5.289 -4.156 1.00 90.44 97 PRO A CA 1
ATOM 788 C C . PRO A 1 97 ? -15.106 -5.324 -3.020 1.00 90.44 97 PRO A C 1
ATOM 790 O O . PRO A 1 97 ? -15.901 -4.401 -2.886 1.00 90.44 97 PRO A O 1
ATOM 793 N N . LYS A 1 98 ? -15.039 -6.322 -2.123 1.00 90.25 98 LYS A N 1
ATOM 794 C CA . LYS A 1 98 ? -15.945 -6.445 -0.958 1.00 90.25 98 LYS A CA 1
ATOM 795 C C . LYS A 1 98 ? -15.879 -5.269 0.042 1.00 90.25 98 LYS A C 1
ATOM 797 O O . LYS A 1 98 ? -16.695 -5.188 0.962 1.00 90.25 98 LYS A O 1
ATOM 802 N N . PHE A 1 99 ? -14.886 -4.389 -0.092 1.00 89.94 99 PHE A N 1
ATOM 803 C CA . PHE A 1 99 ? -14.677 -3.223 0.769 1.00 89.94 99 PHE A CA 1
ATOM 804 C C . PHE A 1 99 ? -14.856 -1.881 0.048 1.00 89.94 99 PHE A C 1
ATOM 806 O O . PHE A 1 99 ? -14.647 -0.831 0.657 1.00 89.94 99 PHE A O 1
ATOM 813 N N . TRP A 1 100 ? -15.238 -1.890 -1.228 1.00 89.31 100 TRP A N 1
ATOM 814 C CA . TRP A 1 100 ? -15.514 -0.665 -1.974 1.00 89.31 100 TRP A CA 1
ATOM 815 C C . TRP A 1 100 ? -16.764 0.049 -1.440 1.00 89.31 100 TRP A C 1
ATOM 817 O O . TRP A 1 100 ? -17.603 -0.555 -0.777 1.00 89.31 100 TRP A O 1
ATOM 827 N N . GLY A 1 101 ? -16.849 1.362 -1.674 1.00 87.00 101 GLY A N 1
ATOM 828 C CA . GLY A 1 101 ? -17.966 2.202 -1.215 1.00 87.00 101 GLY A CA 1
ATOM 829 C C . GLY A 1 101 ? -17.953 2.551 0.279 1.00 87.00 101 GLY A C 1
ATOM 830 O O . GLY A 1 101 ? -18.814 3.290 0.732 1.00 87.00 101 GLY A O 1
ATOM 831 N N . LYS A 1 102 ? -16.967 2.069 1.050 1.00 88.50 102 LYS A N 1
ATOM 832 C CA . LYS A 1 102 ? -16.882 2.274 2.513 1.00 88.50 102 LYS A CA 1
ATOM 833 C C . LYS A 1 102 ? -15.959 3.421 2.950 1.00 88.50 102 LYS A C 1
ATOM 835 O O . LYS A 1 102 ? -15.764 3.637 4.144 1.00 88.50 102 LYS A O 1
ATOM 840 N N . GLY A 1 103 ? -15.323 4.109 2.000 1.00 90.06 103 GLY A N 1
ATOM 841 C CA . GLY A 1 103 ? -14.366 5.193 2.269 1.00 90.06 103 GLY A CA 1
ATOM 842 C C . GLY A 1 103 ? -12.986 4.754 2.789 1.00 90.06 103 GLY A C 1
ATOM 843 O O . GLY A 1 103 ? -12.140 5.608 3.024 1.00 90.06 103 GLY A O 1
ATOM 844 N N . LEU A 1 104 ? -12.721 3.447 2.926 1.00 91.62 104 LEU A N 1
ATOM 845 C CA . LEU A 1 104 ? -11.469 2.925 3.501 1.00 91.62 104 LEU A CA 1
ATOM 846 C C . LEU A 1 104 ? -10.215 3.322 2.708 1.00 91.62 104 LEU A C 1
ATOM 848 O O . LEU A 1 104 ? -9.176 3.589 3.300 1.00 91.62 104 LEU A O 1
ATOM 852 N N . ALA A 1 105 ? -10.307 3.381 1.377 1.00 88.81 105 ALA A N 1
ATOM 853 C CA . ALA A 1 105 ? -9.187 3.813 0.547 1.00 88.81 105 ALA A CA 1
ATOM 854 C C . ALA A 1 105 ? -8.805 5.273 0.820 1.00 88.81 105 ALA A C 1
ATOM 856 O O . ALA A 1 105 ? -7.631 5.559 1.018 1.00 88.81 105 ALA A O 1
ATOM 857 N N . CYS A 1 106 ? -9.804 6.160 0.903 1.00 88.44 106 CYS A N 1
ATOM 858 C CA . CYS A 1 106 ? -9.608 7.579 1.194 1.00 88.44 106 CYS A CA 1
ATOM 859 C C . CYS A 1 106 ? -8.966 7.781 2.574 1.00 88.44 106 CYS A C 1
ATOM 861 O O . CYS A 1 106 ? -7.953 8.467 2.692 1.00 88.44 106 CYS A O 1
ATOM 863 N N . GLU A 1 107 ? -9.498 7.106 3.597 1.00 92.50 107 GLU A N 1
ATOM 864 C CA . GLU A 1 107 ? -8.947 7.119 4.957 1.00 92.50 107 GLU A CA 1
ATOM 865 C C . GLU A 1 107 ? -7.485 6.649 4.988 1.00 92.50 107 GLU A C 1
ATOM 867 O O . GLU A 1 107 ? -6.622 7.323 5.554 1.00 92.50 107 GLU A O 1
ATOM 872 N N . ALA A 1 108 ? -7.187 5.526 4.326 1.00 94.44 108 ALA A N 1
ATOM 873 C CA . ALA A 1 108 ? -5.838 4.979 4.253 1.00 94.44 108 ALA A CA 1
ATOM 874 C C . ALA A 1 108 ? -4.863 5.946 3.566 1.00 94.44 108 ALA A C 1
ATOM 876 O O . ALA A 1 108 ? -3.776 6.202 4.084 1.00 94.44 108 ALA A O 1
ATOM 877 N N . THR A 1 109 ? -5.249 6.513 2.419 1.00 91.50 109 THR A N 1
ATOM 878 C CA . THR A 1 109 ? -4.396 7.455 1.687 1.00 91.50 109 THR A CA 1
ATOM 879 C C . THR A 1 109 ? -4.189 8.755 2.448 1.00 91.50 109 THR A C 1
ATOM 881 O O . THR A 1 109 ? -3.058 9.221 2.530 1.00 91.50 109 THR A O 1
ATOM 884 N N . ALA A 1 110 ? -5.233 9.312 3.067 1.00 89.62 110 ALA A N 1
ATOM 885 C CA . ALA A 1 110 ? -5.116 10.533 3.860 1.00 89.62 110 ALA A CA 1
ATOM 886 C C . ALA A 1 110 ? -4.126 10.340 5.017 1.00 89.62 110 ALA A C 1
ATOM 888 O O . ALA A 1 110 ? -3.261 11.185 5.252 1.00 89.62 110 ALA A O 1
ATOM 889 N N . ARG A 1 111 ? -4.179 9.179 5.682 1.00 93.81 111 ARG A N 1
ATOM 890 C CA . ARG A 1 111 ? -3.265 8.857 6.781 1.00 93.81 111 ARG A CA 1
ATOM 891 C C . ARG A 1 111 ? -1.801 8.762 6.358 1.00 93.81 111 ARG A C 1
ATOM 893 O O . ARG A 1 111 ? -0.935 9.069 7.181 1.00 93.81 111 ARG A O 1
ATOM 900 N N . VAL A 1 112 ? -1.531 8.317 5.13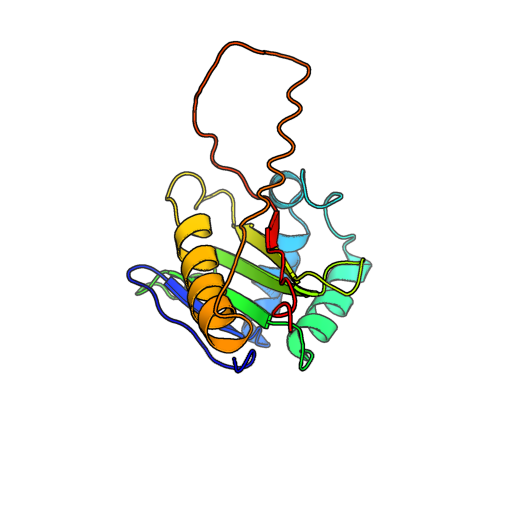0 1.00 92.25 112 VAL A N 1
ATOM 901 C CA . VAL A 1 112 ? -0.178 8.257 4.553 1.00 92.25 112 VAL A CA 1
ATOM 902 C C . VAL A 1 112 ? 0.286 9.642 4.106 1.00 92.25 112 VAL A C 1
ATOM 904 O O . VAL A 1 112 ? 1.413 10.029 4.407 1.00 92.25 112 VAL A O 1
ATOM 907 N N . VAL A 1 113 ? -0.574 10.399 3.421 1.00 87.94 113 VAL A N 1
ATOM 908 C CA . VAL A 1 113 ? -0.199 11.683 2.815 1.00 87.94 113 VAL A CA 1
ATOM 909 C C . VAL A 1 113 ? 0.025 12.770 3.862 1.00 87.94 113 VAL A C 1
ATOM 911 O O . VAL A 1 113 ? 1.013 13.483 3.764 1.00 87.94 113 VAL A O 1
ATOM 914 N N . VAL A 1 114 ? -0.825 12.896 4.886 1.00 85.81 114 VAL A N 1
ATOM 915 C CA . VAL A 1 114 ? -0.717 14.003 5.860 1.00 85.81 114 VAL A CA 1
ATOM 916 C C . VAL A 1 114 ? 0.659 14.061 6.558 1.00 85.81 114 VAL A C 1
ATOM 918 O O . VAL A 1 114 ? 1.296 15.113 6.519 1.00 85.81 114 VAL A O 1
ATOM 921 N N . PRO A 1 115 ? 1.195 12.971 7.144 1.00 84.50 115 PRO A N 1
ATOM 922 C CA . PRO A 1 115 ? 2.533 12.995 7.740 1.00 84.50 115 PRO A CA 1
ATOM 923 C C . PRO A 1 115 ? 3.656 13.144 6.715 1.00 84.50 115 PRO A C 1
ATOM 925 O O . PRO A 1 115 ? 4.703 13.702 7.044 1.00 84.50 115 PRO A O 1
ATOM 928 N N . PHE A 1 116 ? 3.471 12.610 5.502 1.00 84.25 116 PHE A N 1
ATOM 929 C CA . PHE A 1 116 ? 4.433 12.769 4.415 1.00 84.25 116 PHE A CA 1
ATOM 930 C C . PHE A 1 116 ? 4.577 14.248 4.057 1.00 84.25 116 PHE A C 1
ATOM 932 O O . PHE A 1 116 ? 5.691 14.766 4.033 1.00 84.25 116 PHE A O 1
ATOM 939 N N . VAL A 1 117 ? 3.443 14.932 3.906 1.00 79.25 117 VAL A N 1
ATOM 940 C CA . VAL A 1 117 ? 3.374 16.364 3.639 1.00 79.25 117 VAL A CA 1
ATOM 941 C C . VAL A 1 117 ? 4.127 17.149 4.710 1.00 79.25 117 VAL A C 1
ATOM 943 O O . VAL A 1 117 ? 5.110 17.817 4.404 1.00 79.25 117 VAL A O 1
ATOM 946 N N . ILE A 1 118 ? 3.760 16.952 5.978 1.00 78.88 118 ILE A N 1
ATOM 947 C CA . ILE A 1 118 ? 4.402 17.616 7.125 1.00 78.88 118 ILE A CA 1
ATOM 948 C C . ILE A 1 118 ? 5.920 17.362 7.165 1.00 78.88 118 ILE A C 1
ATOM 950 O O . ILE A 1 118 ? 6.682 18.243 7.546 1.00 78.88 118 ILE A O 1
ATOM 954 N N . SER A 1 119 ? 6.371 16.164 6.781 1.00 76.56 119 SER A N 1
ATOM 955 C CA . SER A 1 119 ? 7.788 15.783 6.863 1.00 76.56 119 SER A CA 1
ATOM 956 C C . SER A 1 119 ? 8.666 16.334 5.740 1.00 76.56 119 SER A C 1
ATOM 958 O O . SER A 1 119 ? 9.878 16.387 5.929 1.00 76.56 119 SER A O 1
ATOM 960 N N . PHE A 1 120 ? 8.106 16.613 4.559 1.00 68.69 120 PHE A N 1
ATOM 961 C CA . PHE A 1 120 ? 8.902 16.827 3.344 1.00 68.69 120 PHE A CA 1
ATOM 962 C C . PHE A 1 120 ? 8.628 18.147 2.617 1.00 68.69 120 PHE A C 1
ATOM 964 O O . PHE A 1 120 ? 9.490 18.561 1.851 1.00 68.69 120 PHE A O 1
ATOM 971 N N . ALA A 1 121 ? 7.502 18.830 2.857 1.00 58.31 121 ALA A N 1
ATOM 972 C CA . ALA A 1 121 ? 7.311 20.211 2.403 1.00 58.31 121 ALA A CA 1
ATOM 973 C C . ALA A 1 121 ? 6.155 20.901 3.166 1.00 58.31 121 ALA A C 1
ATOM 975 O O . ALA A 1 121 ? 5.020 20.442 3.109 1.00 58.31 121 ALA A O 1
ATOM 976 N N . PRO A 1 122 ? 6.368 22.032 3.858 1.00 54.03 122 PRO A N 1
ATOM 977 C CA . PRO A 1 122 ? 5.284 22.751 4.539 1.00 54.03 122 PRO A CA 1
ATOM 978 C C . PRO A 1 122 ? 4.293 23.459 3.588 1.00 54.03 122 PRO A C 1
ATOM 980 O O . PRO A 1 122 ? 3.255 23.937 4.040 1.00 54.03 122 PRO A O 1
ATOM 983 N N . HIS A 1 123 ? 4.561 23.491 2.275 1.00 51.41 123 HIS A N 1
ATOM 984 C CA . HIS A 1 123 ? 3.706 24.120 1.264 1.00 51.41 123 HIS A CA 1
ATOM 985 C C . HIS A 1 123 ? 3.343 23.112 0.163 1.00 51.41 123 HIS A C 1
ATOM 987 O O . HIS A 1 123 ? 4.104 22.913 -0.778 1.00 51.41 123 HIS A O 1
ATOM 993 N N . TYR A 1 124 ? 2.185 22.453 0.280 1.00 52.00 124 TYR A N 1
ATOM 994 C CA . TYR A 1 124 ? 1.685 21.530 -0.748 1.00 52.00 124 TYR A CA 1
ATOM 995 C C . TYR A 1 124 ? 0.593 22.156 -1.603 1.00 52.00 124 TYR A C 1
ATOM 997 O O . TYR A 1 124 ? -0.348 22.763 -1.092 1.00 52.00 124 TYR A O 1
ATOM 1005 N N . VAL A 1 125 ? 0.658 21.872 -2.903 1.00 46.44 125 VAL A N 1
ATOM 1006 C CA . VAL A 1 125 ? -0.473 21.997 -3.821 1.00 46.44 125 VAL A CA 1
ATOM 1007 C C . VAL A 1 125 ? -0.874 20.589 -4.249 1.00 46.44 125 VAL A C 1
ATOM 1009 O O . VAL A 1 125 ? -0.133 19.895 -4.942 1.00 46.44 125 VAL A O 1
ATOM 1012 N N . PHE A 1 126 ? -2.070 20.153 -3.856 1.00 43.00 126 PHE A N 1
ATOM 1013 C CA . PHE A 1 126 ? -2.651 18.922 -4.384 1.00 43.00 126 PHE A CA 1
ATOM 1014 C C . PHE A 1 126 ? -3.042 19.130 -5.850 1.00 43.00 126 PHE A C 1
ATOM 1016 O O . PHE A 1 126 ? -4.142 19.593 -6.152 1.00 43.00 126 PHE A O 1
ATOM 1023 N N . LYS A 1 127 ? -2.169 18.747 -6.785 1.00 42.22 127 LYS A N 1
ATOM 1024 C CA . LYS A 1 127 ? -2.562 18.569 -8.188 1.00 42.22 127 LYS A CA 1
ATOM 1025 C C . LYS A 1 127 ? -3.262 17.225 -8.343 1.00 42.22 127 LYS A C 1
ATOM 1027 O O . LYS A 1 127 ? -2.700 16.241 -8.813 1.00 42.22 127 LYS A O 1
ATOM 1032 N N . GLY A 1 128 ? -4.529 17.192 -7.943 1.00 37.84 128 GLY A N 1
ATOM 1033 C CA . GLY A 1 128 ? -5.411 16.080 -8.254 1.00 37.84 128 GLY A CA 1
ATOM 1034 C C . GLY A 1 128 ? -5.663 16.020 -9.758 1.00 37.84 128 GLY A C 1
ATOM 1035 O O . GLY A 1 128 ? -6.647 16.573 -10.238 1.00 37.84 128 GLY A O 1
ATOM 1036 N N . ALA A 1 129 ? -4.833 15.303 -10.514 1.00 35.56 129 ALA A N 1
ATOM 1037 C CA . ALA A 1 129 ? -5.251 14.796 -11.813 1.00 35.56 129 ALA A CA 1
ATOM 1038 C C . ALA A 1 129 ? -6.240 13.645 -11.577 1.00 35.56 129 ALA A C 1
ATOM 1040 O O . ALA A 1 129 ? -5.963 12.476 -11.840 1.00 35.56 129 ALA A O 1
ATOM 1041 N N . ALA A 1 130 ? -7.441 13.971 -11.098 1.00 38.09 130 ALA A N 1
ATOM 1042 C CA . ALA A 1 130 ? -8.595 13.166 -11.432 1.00 38.09 130 ALA A CA 1
ATOM 1043 C C . ALA A 1 130 ? -8.785 13.332 -12.945 1.00 38.09 130 ALA A C 1
ATOM 1045 O O . ALA A 1 130 ? -9.589 14.145 -13.387 1.00 38.09 130 ALA A O 1
ATOM 1046 N N . GLN A 1 131 ? -8.025 12.600 -13.769 1.00 31.47 131 GLN A N 1
ATOM 1047 C CA . GLN A 1 131 ? -8.422 12.422 -15.159 1.00 31.47 131 GLN A CA 1
ATOM 1048 C C . GLN A 1 131 ? -9.706 11.586 -15.136 1.00 31.47 131 GLN A C 1
ATOM 1050 O O . GLN A 1 131 ? -9.716 10.353 -15.166 1.00 31.47 131 GLN A O 1
ATOM 1055 N N . ILE A 1 132 ? -10.823 12.280 -14.957 1.00 36.56 132 ILE A N 1
ATOM 1056 C CA . ILE A 1 132 ? -12.145 11.831 -15.343 1.00 36.56 132 ILE A CA 1
ATOM 1057 C C . ILE A 1 132 ? -12.210 12.132 -16.837 1.00 36.56 132 ILE A C 1
ATOM 1059 O O . ILE A 1 132 ? -12.421 13.265 -17.254 1.00 36.56 132 ILE A O 1
ATOM 1063 N N . ARG A 1 133 ? -11.974 11.116 -17.661 1.00 27.03 133 ARG A N 1
ATOM 1064 C CA . ARG A 1 133 ? -12.527 11.089 -19.013 1.00 27.03 133 ARG A CA 1
ATOM 1065 C C . ARG A 1 133 ? -13.499 9.927 -19.066 1.00 27.03 133 ARG A C 1
ATOM 1067 O O . ARG A 1 133 ? -13.133 8.818 -19.432 1.00 27.03 133 ARG A O 1
ATOM 1074 N N . ASP A 1 134 ? -14.726 10.200 -18.643 1.00 31.20 134 ASP A N 1
ATOM 1075 C CA . ASP A 1 134 ? -15.879 9.436 -19.098 1.00 31.20 134 ASP A CA 1
ATOM 1076 C C . ASP A 1 134 ? -16.252 9.994 -20.481 1.00 31.20 134 ASP A C 1
ATOM 1078 O O . ASP A 1 134 ? -16.694 11.134 -20.593 1.00 31.20 134 ASP A O 1
ATOM 1082 N N . ARG A 1 135 ? -15.989 9.236 -21.554 1.00 33.47 135 ARG A N 1
ATOM 1083 C CA . ARG A 1 135 ? -16.415 9.605 -22.920 1.00 33.47 135 ARG A CA 1
ATOM 1084 C C . ARG A 1 135 ? -17.869 9.208 -23.215 1.00 33.47 135 ARG A C 1
ATOM 1086 O O . ARG A 1 135 ? -18.315 9.405 -24.338 1.00 33.47 135 ARG A O 1
ATOM 1093 N N . SER A 1 136 ? -18.591 8.648 -22.246 1.00 29.72 136 SER A N 1
ATOM 1094 C CA . SER A 1 136 ? -19.919 8.067 -22.448 1.00 29.72 136 SER A CA 1
ATOM 1095 C C . SER A 1 136 ? -21.072 8.776 -21.732 1.00 29.72 136 SER A C 1
ATOM 1097 O O . SER A 1 136 ? -22.205 8.567 -22.160 1.00 29.72 136 SER A O 1
ATOM 1099 N N . ASN A 1 137 ? -20.860 9.627 -20.710 1.00 34.97 137 ASN A N 1
ATOM 1100 C CA . ASN A 1 137 ? -21.985 10.357 -20.092 1.00 34.97 137 ASN A CA 1
ATOM 1101 C C . ASN A 1 137 ? -21.610 11.624 -19.263 1.00 34.97 137 ASN A C 1
ATOM 1103 O O . ASN A 1 137 ? -21.111 11.495 -18.146 1.00 34.97 137 ASN A O 1
ATOM 1107 N N . PRO A 1 138 ? -21.891 12.857 -19.738 1.00 36.91 138 PRO A N 1
ATOM 1108 C CA . PRO A 1 138 ? -21.456 14.107 -19.091 1.00 36.91 138 PRO A CA 1
ATOM 1109 C C . PRO A 1 138 ? -22.357 14.673 -17.966 1.00 36.91 138 PRO A C 1
ATOM 1111 O O . PRO A 1 138 ? -22.027 15.726 -17.425 1.00 36.91 138 PRO A O 1
ATOM 1114 N N . HIS A 1 139 ? -23.468 14.029 -17.573 1.00 35.56 139 HIS A N 1
ATOM 1115 C CA . HIS A 1 139 ? -24.491 14.672 -16.715 1.00 35.56 139 HIS A CA 1
ATOM 1116 C C . HIS A 1 139 ? -24.780 14.027 -15.343 1.00 35.56 139 HIS A C 1
ATOM 1118 O O . HIS A 1 139 ? -25.818 14.318 -14.747 1.00 35.56 139 HIS A O 1
ATOM 1124 N N . ARG A 1 140 ? -23.900 13.189 -14.773 1.00 30.73 140 ARG A N 1
ATOM 1125 C CA . ARG A 1 140 ? -24.149 12.590 -13.439 1.00 30.73 140 ARG A CA 1
ATOM 1126 C C . ARG A 1 140 ? -22.997 12.781 -12.450 1.00 30.73 140 ARG A C 1
ATOM 1128 O O . ARG A 1 140 ? -21.948 12.157 -12.573 1.00 30.73 140 ARG A O 1
ATOM 1135 N N . SER A 1 141 ? -23.230 13.589 -11.411 1.00 32.28 141 SER A N 1
ATOM 1136 C CA . SER A 1 141 ? -22.394 13.678 -10.208 1.00 32.28 141 SER A CA 1
ATOM 1137 C C . SER A 1 141 ? -22.804 12.605 -9.193 1.00 32.28 141 SER A C 1
ATOM 1139 O O . SER A 1 141 ? -23.502 12.840 -8.212 1.00 32.28 141 SER A O 1
ATOM 1141 N N . THR A 1 142 ? -22.361 11.377 -9.418 1.00 31.53 142 THR A N 1
ATOM 1142 C CA . THR A 1 142 ? -22.357 10.342 -8.376 1.00 31.53 142 THR A CA 1
ATOM 1143 C C . THR A 1 142 ? -20.906 10.054 -8.045 1.00 31.53 142 THR A C 1
ATOM 1145 O O . THR A 1 142 ? -20.179 9.692 -8.959 1.00 31.53 142 THR A O 1
ATOM 1148 N N . PHE A 1 143 ? -20.470 10.228 -6.790 1.00 33.50 143 PHE A N 1
ATOM 1149 C CA . PHE A 1 143 ? -19.124 9.847 -6.339 1.00 33.50 143 PHE A CA 1
ATOM 1150 C C . PHE A 1 143 ? -18.942 8.333 -6.498 1.00 33.50 143 PHE A C 1
ATOM 1152 O O . PHE A 1 143 ? -19.522 7.580 -5.711 1.00 33.50 143 PHE A O 1
ATOM 1159 N N . PRO A 1 144 ? -18.159 7.834 -7.470 1.00 37.50 144 PRO A N 1
ATOM 1160 C CA . PRO A 1 144 ? -18.042 6.402 -7.635 1.00 37.50 144 PRO A CA 1
ATOM 1161 C C . PRO A 1 144 ? -16.911 5.912 -6.739 1.00 37.50 144 PRO A C 1
ATOM 1163 O O . PRO A 1 144 ? -15.847 6.522 -6.618 1.00 37.50 144 PRO A O 1
ATOM 1166 N N . SER A 1 145 ? -17.152 4.777 -6.099 1.00 40.75 145 SER A N 1
ATOM 1167 C CA . SER A 1 145 ? -16.148 4.002 -5.388 1.00 40.75 145 SER A CA 1
ATOM 1168 C C . SER A 1 145 ? -15.032 3.589 -6.352 1.00 40.75 145 SER A C 1
ATOM 1170 O O . SER A 1 145 ? -15.176 2.602 -7.073 1.00 40.75 145 SER A O 1
ATOM 1172 N N . PHE A 1 146 ? -13.934 4.341 -6.394 1.00 45.31 146 PHE A N 1
ATOM 1173 C CA . PHE A 1 146 ? -12.843 4.073 -7.326 1.00 45.31 146 PHE A CA 1
ATOM 1174 C C . PHE A 1 146 ? -11.585 3.568 -6.637 1.00 45.31 146 PHE A C 1
ATOM 1176 O O . PHE A 1 146 ? -11.249 3.974 -5.532 1.00 45.31 146 PHE A O 1
ATOM 1183 N N . ASN A 1 147 ? -10.896 2.676 -7.346 1.00 49.59 147 ASN A N 1
ATOM 1184 C CA . ASN A 1 147 ? -9.580 2.153 -7.029 1.00 49.59 147 ASN A CA 1
ATOM 1185 C C . ASN A 1 147 ? -8.571 2.841 -7.966 1.00 49.59 147 ASN A C 1
ATOM 1187 O O . ASN A 1 147 ? -8.352 2.362 -9.078 1.00 49.59 147 ASN A O 1
ATOM 1191 N N . ARG A 1 148 ? -8.082 4.031 -7.598 1.00 58.91 148 ARG A N 1
ATOM 1192 C CA . ARG A 1 148 ? -7.225 4.885 -8.448 1.00 58.91 148 ARG A CA 1
ATOM 1193 C C . ARG A 1 148 ? -5.896 5.208 -7.762 1.00 58.91 148 ARG A C 1
ATOM 1195 O O . ARG A 1 148 ? -5.745 4.984 -6.570 1.00 58.91 148 ARG A O 1
ATOM 1202 N N . SER A 1 149 ? -4.934 5.736 -8.512 1.00 55.50 149 SER A N 1
ATOM 1203 C CA . SER A 1 149 ? -3.805 6.480 -7.951 1.00 55.50 149 SER A CA 1
ATOM 1204 C C . SER A 1 149 ? -4.084 7.986 -7.967 1.00 55.50 149 SER A C 1
ATOM 1206 O O . SER A 1 149 ? -4.940 8.471 -8.710 1.00 55.50 149 SER A O 1
ATOM 1208 N N . LEU A 1 150 ? -3.414 8.709 -7.077 1.00 54.12 150 LEU A N 1
ATOM 1209 C CA . LEU A 1 150 ? -3.422 10.159 -6.941 1.00 54.12 150 LEU A CA 1
ATOM 1210 C C . LEU A 1 150 ? -1.972 10.639 -6.998 1.00 54.12 150 LEU A C 1
ATOM 1212 O O . LEU A 1 150 ? -1.089 10.048 -6.380 1.00 54.12 150 LEU A O 1
ATOM 1216 N N . LEU A 1 151 ? -1.732 11.726 -7.720 1.00 50.50 151 LEU A N 1
ATOM 1217 C CA . LEU A 1 151 ? -0.422 12.362 -7.777 1.00 50.50 151 LEU A CA 1
ATOM 1218 C C . LEU A 1 151 ? -0.342 13.437 -6.687 1.00 50.50 151 LEU A C 1
ATOM 1220 O O . LEU A 1 151 ? -1.275 14.223 -6.510 1.00 50.50 151 LEU A O 1
ATOM 1224 N N . VAL A 1 152 ? 0.742 13.428 -5.918 1.00 52.19 152 VAL A N 1
ATOM 1225 C CA . VAL A 1 152 ? 1.020 14.362 -4.826 1.00 52.19 152 VAL A CA 1
ATOM 1226 C C . VAL A 1 152 ? 2.284 15.131 -5.197 1.00 52.19 152 VAL A C 1
ATOM 1228 O O . VAL A 1 152 ? 3.397 14.626 -5.068 1.00 52.19 152 VAL A O 1
ATOM 1231 N N . SER A 1 153 ? 2.104 16.361 -5.675 1.00 46.69 153 SER A N 1
A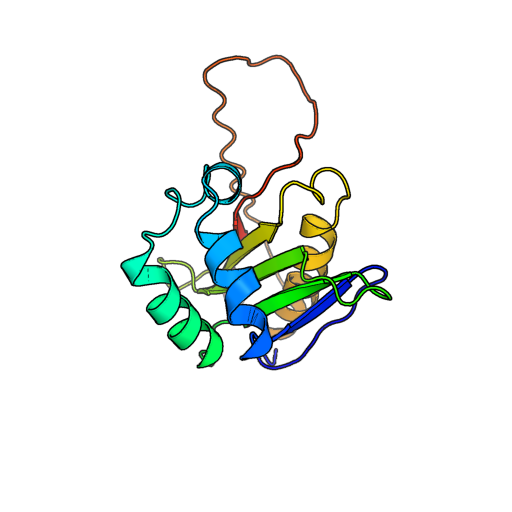TOM 1232 C CA . SER A 1 153 ? 3.237 17.174 -6.107 1.00 46.69 153 SER A CA 1
ATOM 1233 C C . SER A 1 153 ? 3.996 17.751 -4.916 1.00 46.69 153 SER A C 1
ATOM 1235 O O . SER A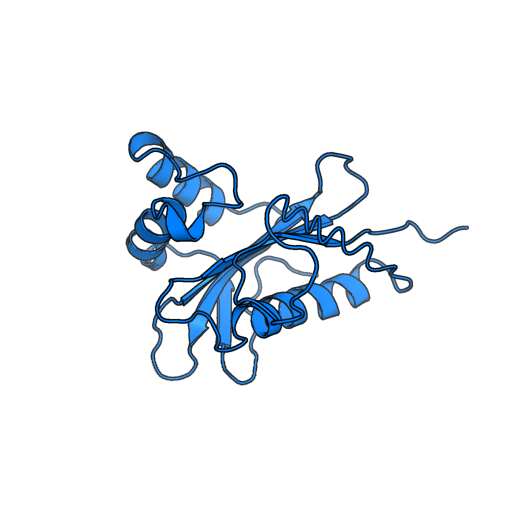 1 153 ? 3.376 18.314 -4.008 1.00 46.69 153 SER A O 1
ATOM 1237 N N . VAL A 1 154 ? 5.319 17.581 -4.908 1.00 45.66 154 VAL A N 1
ATOM 1238 C CA . VAL A 1 154 ? 6.214 18.111 -3.872 1.00 45.66 154 VAL A CA 1
ATOM 1239 C C . VAL A 1 154 ? 6.968 19.274 -4.501 1.00 45.66 154 VAL A C 1
ATOM 1241 O O . VAL A 1 154 ? 7.977 19.079 -5.166 1.00 45.66 154 VAL A O 1
ATOM 1244 N N . MET A 1 155 ? 6.480 20.501 -4.319 1.00 39.03 155 MET A N 1
ATOM 1245 C CA . MET A 1 155 ? 7.230 21.656 -4.814 1.00 39.03 155 MET A CA 1
ATOM 1246 C C . MET A 1 155 ? 8.398 21.946 -3.859 1.00 39.03 155 MET A C 1
ATOM 1248 O O . MET A 1 155 ? 8.182 21.986 -2.642 1.00 39.03 155 MET A O 1
ATOM 1252 N N . PRO A 1 156 ? 9.626 22.159 -4.366 1.00 38.34 156 PRO A N 1
ATOM 1253 C CA . PRO A 1 156 ? 10.707 22.665 -3.536 1.00 38.34 156 PRO A CA 1
ATOM 1254 C C . PRO A 1 156 ? 10.311 24.038 -2.982 1.00 38.34 156 PRO A C 1
ATOM 1256 O O . PRO A 1 156 ? 9.630 24.816 -3.653 1.00 38.34 156 PRO A O 1
ATOM 1259 N N . ALA A 1 157 ? 10.715 24.333 -1.743 1.00 36.88 157 ALA A N 1
ATOM 1260 C CA . ALA A 1 157 ? 10.562 25.674 -1.196 1.00 36.88 157 ALA A CA 1
ATOM 1261 C C . ALA A 1 157 ? 11.270 26.656 -2.141 1.00 36.88 157 ALA A C 1
ATOM 1263 O O . ALA A 1 157 ? 12.467 26.506 -2.390 1.00 36.88 157 ALA A O 1
ATOM 1264 N N . LEU A 1 158 ? 10.521 27.609 -2.703 1.00 37.06 158 LEU A N 1
ATOM 1265 C CA . LEU A 1 158 ? 11.113 28.746 -3.402 1.00 37.06 158 LEU A CA 1
ATOM 1266 C C . LEU A 1 158 ? 12.032 29.450 -2.394 1.00 37.06 158 LEU A C 1
ATOM 1268 O O . LEU A 1 158 ? 11.563 29.849 -1.326 1.00 37.06 158 LEU A O 1
ATOM 1272 N N . GLN A 1 159 ? 13.331 29.475 -2.702 1.00 35.62 159 GLN A N 1
ATOM 1273 C CA . GLN A 1 159 ? 14.342 30.220 -1.949 1.00 35.62 159 GLN A CA 1
ATOM 1274 C C . GLN A 1 159 ? 14.099 31.722 -2.057 1.00 35.62 159 GLN A C 1
ATOM 1276 O O . GLN A 1 159 ? 13.664 32.167 -3.145 1.00 35.62 159 GLN A O 1
#

pLDDT: mean 78.76, std 22.63, range [27.03, 98.19]

Mean predicted aligned error: 8.99 Å

Solvent-accessible surface area (backbone atoms only — not comparable to full-atom values): 9410 Å² total; per-residue (Å²): 109,70,52,78,56,65,49,77,58,96,59,34,40,33,31,51,49,52,83,89,42,52,69,59,49,50,50,52,52,44,32,51,82,44,16,64,71,64,87,40,42,51,54,76,90,51,37,64,58,52,49,52,52,54,49,70,54,49,100,74,37,29,44,27,39,28,18,39,63,96,69,74,45,79,45,32,40,41,36,38,33,68,31,94,86,69,62,31,34,29,40,37,45,42,50,47,75,96,57,60,76,68,58,56,68,58,55,54,50,51,66,55,46,55,56,44,39,69,57,74,38,92,64,73,57,80,55,71,72,73,80,77,78,70,92,83,67,94,85,72,98,68,91,72,72,73,52,51,62,47,47,41,46,53,56,76,80,85,126

Secondary structure (DSSP, 8-state):
--TTS-EE-SSEEEEE--GGGHHHHHHHTT-HHHHTTTTSPPPHHHHHHHHHHHHH-BTTBEEEEEEETTT--EEEEEEEEE-TTSSSEEEEEEE-GGGTTSSHHHHHHHHHHHHHHHHH-SS-B---------SS-SS---------EEEEB-PPPP-

Radius of gyration: 15.98 Å; Cα contacts (8 Å, |Δi|>4): 260; chains: 1; bounding box: 39×46×38 Å

Nearest PDB structures (foldseek):
  7kpp-assembly1_A  TM=6.170E-01  e=3.902E-05  Pseudomonas aeruginosa
  3juw-assembly1_A  TM=7.509E-01  e=9.785E-04  Bordetella pertussis
  6erd-assembly1_A  TM=5.049E-01  e=5.747E-02  Bacillus cereus ATCC 14579
  6erd-assembly2_C  TM=4.971E-01  e=6.107E-02  Bacillus cereus ATCC 14579
  2aj6-assembly1_A  TM=7.069E-01  e=4.021E-01  Staphylococcus aureus subsp. aureus MW2